Protein AF-G0QD33-F1 (afdb_monomer)

Solvent-accessible surface area (backbone atoms only — not comparable to full-atom values): 7697 Å² total; per-residue (Å²): 133,64,68,64,58,53,54,50,52,54,50,52,53,50,52,51,51,52,50,52,53,50,56,48,50,70,52,51,50,58,58,50,48,38,52,53,45,43,50,51,55,52,53,52,52,52,50,52,50,54,48,52,52,51,49,53,54,34,65,74,68,39,94,88,57,82,84,89,79,89,86,87,74,97,72,63,50,78,46,78,41,83,88,76,77,42,77,46,78,51,70,90,70,89,43,81,80,53,63,76,74,41,71,51,74,56,89,93,47,74,48,66,29,83,70,83,76,82,82,82,80,130

Nearest PDB structures (foldseek):
  8k9u-assembly1_A  TM=3.337E-01  e=3.657E+00  Plasmodium falciparum CAMP/Malaysia
  8xt3-assembly1_Lp  TM=2.778E-01  e=8.073E+00  Homo sapiens

Structure (mmCIF, N/CA/C/O backbone):
data_AF-G0QD33-F1
#
_entry.id   AF-G0QD33-F1
#
loop_
_atom_site.group_PDB
_atom_site.id
_atom_site.type_symbol
_atom_site.label_atom_id
_atom_site.label_alt_id
_atom_site.label_comp_id
_atom_site.label_asym_id
_atom_site.label_entity_id
_atom_site.label_seq_id
_atom_site.pdbx_PDB_ins_code
_atom_site.Cartn_x
_atom_site.Cartn_y
_atom_site.Cartn_z
_atom_site.occupancy
_atom_site.B_iso_or_equiv
_atom_site.auth_seq_id
_atom_site.auth_comp_id
_atom_site.auth_asym_id
_atom_site.auth_atom_id
_atom_site.pdbx_PDB_model_num
ATOM 1 N N . MET A 1 1 ? 29.333 3.458 -55.004 1.00 57.22 1 MET A N 1
ATOM 2 C CA . MET A 1 1 ? 28.507 2.888 -53.916 1.00 57.22 1 MET A CA 1
ATOM 3 C C . MET A 1 1 ? 28.927 3.498 -52.571 1.00 57.22 1 MET A C 1
ATOM 5 O O . MET A 1 1 ? 29.561 2.823 -51.779 1.00 57.22 1 MET A O 1
ATOM 9 N N . LYS A 1 2 ? 28.653 4.792 -52.328 1.00 57.59 2 LYS A N 1
ATOM 10 C CA . LYS A 1 2 ? 28.995 5.470 -51.054 1.00 57.59 2 LYS A CA 1
ATOM 11 C C . LYS A 1 2 ? 27.771 5.657 -50.13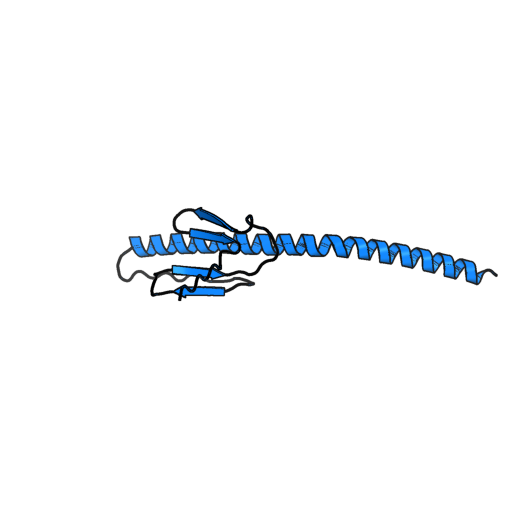9 1.00 57.59 2 LYS A C 1
ATOM 13 O O . LYS A 1 2 ? 27.886 5.441 -48.944 1.00 57.59 2 LYS A O 1
ATOM 18 N N . GLY A 1 3 ? 26.585 5.892 -50.710 1.00 62.41 3 GLY A N 1
ATOM 19 C CA . GLY A 1 3 ? 25.341 6.041 -49.936 1.00 62.41 3 GLY A CA 1
ATOM 20 C C . GLY A 1 3 ? 24.833 4.764 -49.250 1.00 62.41 3 GLY A C 1
ATOM 21 O O . GLY A 1 3 ? 24.212 4.849 -48.201 1.00 62.41 3 GLY A O 1
ATOM 22 N N . VAL A 1 4 ? 25.141 3.570 -49.775 1.00 70.19 4 VAL A N 1
ATOM 23 C CA . VAL A 1 4 ? 24.720 2.297 -49.143 1.00 70.19 4 VAL A CA 1
ATOM 24 C C . VAL A 1 4 ? 25.426 2.078 -47.799 1.00 70.19 4 VAL A C 1
ATOM 26 O O . VAL A 1 4 ? 24.805 1.611 -46.851 1.00 70.19 4 VAL A O 1
ATOM 29 N N . SER A 1 5 ? 26.704 2.461 -47.693 1.00 73.50 5 SER A N 1
ATOM 30 C CA . SER A 1 5 ? 27.469 2.345 -46.444 1.00 73.50 5 SER A CA 1
ATOM 31 C C . SER A 1 5 ? 26.968 3.313 -45.375 1.00 73.50 5 SER A C 1
ATOM 33 O O . SER A 1 5 ? 26.946 2.962 -44.204 1.00 73.50 5 SER A O 1
ATOM 35 N N . GLU A 1 6 ? 26.572 4.521 -45.766 1.00 80.56 6 GLU A N 1
ATOM 36 C CA . GLU A 1 6 ? 26.114 5.553 -44.834 1.00 80.56 6 GLU A CA 1
ATOM 37 C C . GLU A 1 6 ? 24.735 5.209 -44.255 1.00 80.56 6 GLU A C 1
ATOM 39 O O . GLU A 1 6 ? 24.532 5.271 -43.043 1.00 80.56 6 GLU A O 1
ATOM 44 N N . VAL A 1 7 ? 23.822 4.720 -45.102 1.00 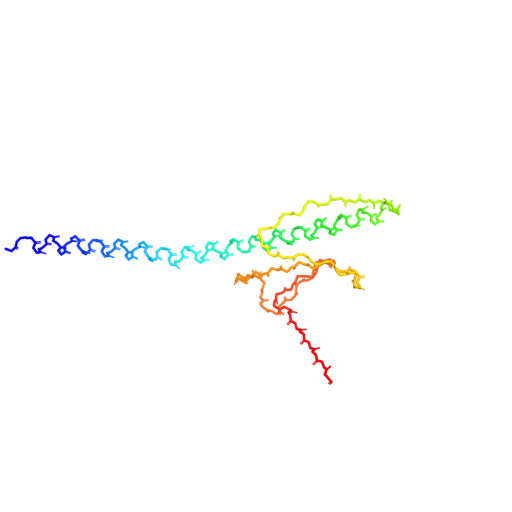84.75 7 VAL A N 1
ATOM 45 C CA . VAL A 1 7 ? 22.502 4.231 -44.675 1.00 84.75 7 VAL A CA 1
ATOM 46 C C . VAL A 1 7 ? 22.627 2.990 -43.785 1.00 84.75 7 VAL A C 1
ATOM 48 O O . VAL A 1 7 ? 21.915 2.884 -42.786 1.00 84.75 7 VAL A O 1
ATOM 51 N N . ALA A 1 8 ? 23.548 2.070 -44.093 1.00 84.19 8 ALA A N 1
ATOM 52 C CA . ALA A 1 8 ? 23.791 0.888 -43.264 1.00 84.19 8 ALA A CA 1
ATOM 53 C C . ALA A 1 8 ? 24.303 1.266 -41.865 1.00 84.19 8 ALA A C 1
ATOM 55 O O . ALA A 1 8 ? 23.784 0.765 -40.868 1.00 84.19 8 ALA A O 1
ATOM 56 N N . THR A 1 9 ? 25.260 2.195 -41.780 1.00 87.25 9 THR A N 1
ATOM 57 C CA . THR A 1 9 ? 25.779 2.693 -40.499 1.00 87.25 9 THR A CA 1
ATOM 58 C C . THR A 1 9 ? 24.687 3.389 -39.690 1.00 87.25 9 THR A C 1
ATOM 60 O O . THR A 1 9 ? 24.522 3.087 -38.509 1.00 87.25 9 THR A O 1
ATOM 63 N N . LEU A 1 10 ? 23.893 4.265 -40.316 1.00 90.12 10 LEU A N 1
ATOM 64 C CA . LEU A 1 10 ? 22.782 4.951 -39.651 1.00 90.12 10 LEU A CA 1
ATOM 65 C C . LEU A 1 10 ? 21.755 3.954 -39.094 1.00 90.12 10 LEU A C 1
ATOM 67 O O . LEU A 1 10 ? 21.318 4.082 -37.952 1.00 90.12 10 LEU A O 1
ATOM 71 N N . THR A 1 11 ? 21.411 2.936 -39.885 1.00 90.69 11 THR A N 1
ATOM 72 C CA . THR A 1 11 ? 20.454 1.895 -39.492 1.00 90.69 11 THR A CA 1
ATOM 73 C C . THR A 1 11 ? 20.980 1.078 -38.316 1.00 90.69 11 THR A C 1
ATOM 75 O O . THR A 1 11 ? 20.233 0.807 -37.381 1.00 90.69 11 THR A O 1
ATOM 78 N N . LEU A 1 12 ? 22.269 0.727 -38.320 1.00 91.12 12 LEU A N 1
ATOM 79 C CA . LEU A 1 12 ? 22.889 -0.020 -37.227 1.00 91.12 12 LEU A CA 1
ATOM 80 C C . LEU A 1 12 ? 22.894 0.792 -35.926 1.00 91.12 12 LEU A C 1
ATOM 82 O O . LEU A 1 12 ? 22.521 0.271 -34.877 1.00 91.12 12 LEU A O 1
ATOM 86 N N . TYR A 1 13 ? 23.250 2.078 -35.997 1.00 92.75 13 TYR A N 1
ATOM 87 C CA . TYR A 1 13 ? 23.193 2.968 -34.838 1.00 92.75 13 TYR A CA 1
ATOM 88 C C . TYR A 1 13 ? 21.770 3.107 -34.299 1.00 92.75 13 TYR A C 1
ATOM 90 O O . TYR A 1 13 ? 21.568 2.958 -33.096 1.00 92.75 13 TYR A O 1
ATOM 98 N N . ALA A 1 14 ? 20.785 3.334 -35.171 1.00 91.62 14 ALA A N 1
ATOM 99 C CA . ALA A 1 14 ? 19.383 3.428 -34.773 1.00 91.62 14 ALA A CA 1
ATOM 100 C C . ALA A 1 14 ? 18.868 2.117 -34.153 1.00 91.62 14 ALA A C 1
ATOM 102 O O . ALA A 1 14 ? 18.165 2.139 -33.147 1.00 91.62 14 ALA A O 1
ATOM 103 N N . ALA A 1 15 ? 19.247 0.963 -34.705 1.00 90.25 15 ALA A N 1
ATOM 104 C CA . ALA A 1 15 ? 18.855 -0.335 -34.168 1.00 90.25 15 ALA A CA 1
ATOM 105 C C . ALA A 1 15 ? 19.446 -0.577 -32.771 1.00 90.25 15 ALA A C 1
ATOM 107 O O . ALA A 1 15 ? 18.736 -1.040 -31.877 1.00 90.25 15 ALA A O 1
ATOM 108 N N . ILE A 1 16 ? 20.719 -0.229 -32.556 1.00 93.00 16 ILE A N 1
ATOM 109 C CA . ILE A 1 16 ? 21.381 -0.369 -31.252 1.00 93.00 16 ILE A CA 1
ATOM 110 C C . ILE A 1 16 ? 20.740 0.560 -30.219 1.00 93.00 16 ILE A C 1
ATOM 112 O O . ILE A 1 16 ? 20.460 0.121 -29.106 1.00 93.00 16 ILE A O 1
ATOM 116 N N . THR A 1 17 ? 20.469 1.821 -30.566 1.00 92.88 17 THR A N 1
ATOM 117 C CA . THR A 1 17 ? 19.868 2.776 -29.623 1.00 92.88 17 THR A CA 1
ATOM 118 C C . THR A 1 17 ? 18.441 2.390 -29.253 1.00 92.88 17 THR A C 1
ATOM 120 O O . THR A 1 17 ? 18.112 2.381 -28.068 1.00 92.88 17 THR A O 1
ATOM 123 N N . VAL A 1 18 ? 17.612 1.995 -30.223 1.00 93.19 18 VAL A N 1
ATOM 124 C CA . VAL A 1 18 ? 16.247 1.512 -29.957 1.00 93.19 18 VAL A CA 1
ATOM 125 C C . VAL A 1 18 ? 16.275 0.244 -29.108 1.00 93.19 18 VAL A C 1
ATOM 127 O O . VAL A 1 18 ? 15.505 0.136 -28.157 1.00 93.19 18 VAL A O 1
ATOM 130 N N . SER A 1 19 ? 17.195 -0.684 -29.386 1.00 91.12 19 SER A N 1
ATOM 131 C CA . SER A 1 19 ? 17.342 -1.911 -28.592 1.00 91.12 19 SER A CA 1
ATOM 132 C C . SER A 1 19 ? 17.782 -1.613 -27.158 1.00 91.12 19 SER A C 1
ATOM 134 O O . SER A 1 19 ? 17.244 -2.194 -26.219 1.00 91.12 19 SER A O 1
ATOM 136 N N . ALA A 1 20 ? 18.718 -0.679 -26.970 1.00 91.44 20 ALA A N 1
ATOM 137 C CA . ALA A 1 20 ? 19.182 -0.270 -25.649 1.00 91.44 20 ALA A CA 1
ATOM 138 C C . ALA A 1 20 ? 18.062 0.399 -24.836 1.00 91.44 20 ALA A C 1
ATOM 140 O O . ALA A 1 20 ? 17.831 0.024 -23.688 1.00 91.44 20 ALA A O 1
ATOM 141 N N . VAL A 1 21 ? 17.323 1.339 -25.436 1.00 90.50 21 VAL A N 1
ATOM 142 C CA . VAL A 1 21 ? 16.179 1.994 -24.780 1.00 90.50 21 VAL A CA 1
ATOM 143 C C . VAL A 1 21 ? 15.082 0.978 -24.470 1.00 90.50 21 VAL A C 1
ATOM 145 O O . VAL A 1 21 ? 14.577 0.949 -23.350 1.00 90.50 21 VAL A O 1
ATOM 148 N N . GLY A 1 22 ? 14.754 0.102 -25.422 1.00 87.25 22 GLY A N 1
ATOM 149 C CA . GLY A 1 22 ? 13.763 -0.955 -25.232 1.00 87.25 22 GLY A CA 1
ATOM 150 C C . GLY A 1 22 ? 14.136 -1.908 -24.096 1.00 87.25 22 GLY A C 1
ATOM 151 O O . GLY A 1 22 ? 13.289 -2.241 -23.271 1.00 87.25 22 GLY A O 1
ATOM 152 N N . GLY A 1 23 ? 15.410 -2.293 -23.996 1.00 87.25 23 GLY A N 1
ATOM 153 C CA . GLY A 1 23 ? 15.915 -3.116 -22.896 1.00 87.25 23 GLY A CA 1
ATOM 154 C C . GLY A 1 23 ? 15.729 -2.455 -21.530 1.00 87.25 23 GLY A C 1
ATOM 155 O O . GLY A 1 23 ? 15.244 -3.097 -20.602 1.00 87.25 23 GLY A O 1
ATOM 156 N N . VAL A 1 24 ? 16.043 -1.160 -21.416 1.00 87.38 24 VAL A N 1
ATOM 157 C CA . VAL A 1 24 ? 15.851 -0.406 -20.166 1.00 87.38 24 VAL A CA 1
ATOM 158 C C . VAL A 1 24 ? 14.375 -0.317 -19.797 1.00 87.38 24 VAL A C 1
ATOM 160 O O . VAL A 1 24 ? 14.030 -0.582 -18.651 1.00 87.38 24 VAL A O 1
ATOM 163 N N . VAL A 1 25 ? 13.495 0.015 -20.745 1.00 87.94 25 VAL A N 1
ATOM 164 C CA . VAL A 1 25 ? 12.053 0.154 -20.481 1.00 87.94 25 VAL A CA 1
ATOM 165 C C . VAL A 1 25 ? 11.453 -1.162 -19.984 1.00 87.94 25 VAL A C 1
ATOM 167 O O . VAL A 1 25 ? 10.744 -1.158 -18.981 1.00 87.94 25 VAL A O 1
ATOM 170 N N . ASN A 1 26 ? 11.797 -2.288 -20.614 1.00 83.88 26 ASN A N 1
ATOM 171 C CA . ASN A 1 26 ? 11.266 -3.603 -20.239 1.00 83.88 26 ASN A CA 1
ATOM 172 C C . ASN A 1 26 ? 11.662 -4.059 -18.828 1.00 83.88 26 ASN A C 1
ATOM 174 O O . ASN A 1 26 ? 10.968 -4.888 -18.255 1.00 83.88 26 ASN A O 1
ATOM 178 N N . VAL A 1 27 ? 12.760 -3.544 -18.266 1.00 84.25 27 VAL A N 1
ATOM 179 C CA . VAL A 1 27 ? 13.209 -3.890 -16.906 1.00 84.25 27 VAL A CA 1
ATOM 180 C C . VAL A 1 27 ? 12.793 -2.825 -15.893 1.00 84.25 27 VAL A C 1
ATOM 182 O O . VAL A 1 27 ? 12.337 -3.144 -14.800 1.00 84.25 27 VAL A O 1
ATOM 185 N N . ALA A 1 28 ? 12.937 -1.548 -16.245 1.00 79.31 28 ALA A N 1
ATOM 186 C CA . ALA A 1 28 ? 12.684 -0.443 -15.332 1.00 79.31 28 ALA A CA 1
ATOM 187 C C . ALA A 1 28 ? 11.193 -0.261 -15.033 1.00 79.31 28 ALA A C 1
ATOM 189 O O . ALA A 1 28 ? 10.843 0.024 -13.892 1.00 79.31 28 ALA A O 1
ATOM 190 N N . VAL A 1 29 ? 10.315 -0.424 -16.028 1.00 84.38 29 VAL A N 1
ATOM 191 C CA . VAL A 1 29 ? 8.865 -0.261 -15.839 1.00 84.38 29 VAL A CA 1
ATOM 192 C C . VAL A 1 29 ? 8.295 -1.266 -14.830 1.00 84.38 29 VAL A C 1
ATOM 194 O O . VAL A 1 29 ? 7.759 -0.793 -13.826 1.00 84.38 29 VAL A O 1
ATOM 197 N N . PRO A 1 30 ? 8.455 -2.597 -14.993 1.00 83.44 30 PRO A N 1
ATOM 198 C CA . PRO A 1 30 ? 7.889 -3.550 -14.036 1.00 83.44 30 PRO A CA 1
ATOM 199 C C . PRO A 1 30 ? 8.484 -3.385 -12.633 1.00 83.44 30 PRO A C 1
ATOM 201 O O . PRO A 1 30 ? 7.753 -3.388 -11.649 1.00 83.44 30 PRO A O 1
ATOM 204 N N . ALA A 1 31 ? 9.791 -3.120 -12.525 1.00 81.38 31 ALA A N 1
ATOM 205 C CA . ALA A 1 31 ? 10.428 -2.880 -11.230 1.00 81.38 31 ALA A CA 1
ATOM 206 C C . ALA A 1 31 ? 9.868 -1.636 -10.508 1.00 81.38 31 ALA A C 1
ATOM 208 O O . ALA A 1 31 ? 9.756 -1.615 -9.281 1.00 81.38 31 ALA A O 1
ATOM 209 N N . LEU A 1 32 ? 9.524 -0.578 -11.250 1.00 83.44 32 LEU A N 1
ATOM 210 C CA . LEU A 1 32 ? 8.897 0.619 -10.684 1.00 83.44 32 LEU A CA 1
ATOM 211 C C . LEU A 1 32 ? 7.436 0.372 -10.293 1.00 83.44 32 LEU A C 1
ATOM 213 O O . LEU A 1 32 ? 6.978 0.932 -9.295 1.00 83.44 32 LEU A O 1
ATOM 217 N N . GLU A 1 33 ? 6.706 -0.430 -11.063 1.00 82.88 33 GLU A N 1
ATOM 218 C CA . GLU A 1 33 ? 5.326 -0.819 -10.758 1.00 82.88 33 GLU A CA 1
ATOM 219 C C . GLU A 1 33 ? 5.258 -1.649 -9.473 1.00 82.88 33 GLU A C 1
ATOM 221 O O . GLU A 1 33 ? 4.542 -1.257 -8.550 1.00 82.88 33 GLU A O 1
ATOM 226 N N . GLU A 1 34 ? 6.100 -2.676 -9.332 1.00 80.06 34 GLU A N 1
ATOM 227 C CA . GLU A 1 34 ? 6.196 -3.489 -8.110 1.00 80.06 34 GLU A CA 1
ATOM 228 C C . GLU A 1 34 ? 6.470 -2.635 -6.864 1.00 80.06 34 GLU A C 1
ATOM 230 O O . GLU A 1 34 ? 5.841 -2.806 -5.818 1.00 80.06 34 GLU A O 1
ATOM 235 N N . GLN A 1 35 ? 7.382 -1.662 -6.961 1.00 81.56 35 GLN A N 1
ATOM 236 C CA . GLN A 1 35 ? 7.689 -0.776 -5.836 1.00 81.56 35 GLN A CA 1
ATOM 237 C C . GLN A 1 35 ? 6.532 0.156 -5.477 1.00 81.56 35 GLN A C 1
ATOM 239 O O . GLN A 1 35 ? 6.291 0.406 -4.290 1.00 81.56 35 GLN A O 1
ATOM 244 N N . ARG A 1 36 ? 5.825 0.688 -6.481 1.00 82.31 36 ARG A N 1
ATOM 245 C CA . ARG A 1 36 ? 4.643 1.535 -6.267 1.00 82.31 36 ARG A CA 1
ATOM 246 C C . ARG A 1 36 ? 3.534 0.749 -5.590 1.00 82.31 36 ARG A C 1
ATOM 248 O O . ARG A 1 36 ? 2.946 1.243 -4.633 1.00 82.31 36 ARG A O 1
ATOM 255 N N . GLU A 1 37 ? 3.277 -0.462 -6.053 1.00 82.06 37 GLU A N 1
ATOM 256 C CA . GLU A 1 37 ? 2.284 -1.357 -5.471 1.00 82.06 37 GLU A CA 1
ATOM 257 C C . GLU A 1 37 ? 2.648 -1.766 -4.035 1.00 82.06 37 GLU A C 1
ATOM 259 O O . GLU A 1 37 ? 1.826 -1.650 -3.123 1.00 82.06 37 GLU A O 1
ATOM 264 N N . ALA A 1 38 ? 3.913 -2.107 -3.776 1.00 81.12 38 ALA A N 1
ATOM 265 C CA . ALA A 1 38 ? 4.387 -2.394 -2.424 1.00 81.12 38 ALA A CA 1
ATOM 266 C C . ALA A 1 38 ? 4.251 -1.187 -1.479 1.00 81.12 38 ALA A C 1
ATOM 268 O O . ALA A 1 38 ? 3.950 -1.348 -0.294 1.00 81.12 38 ALA A O 1
ATOM 269 N N . ALA A 1 39 ? 4.459 0.034 -1.983 1.00 82.06 39 ALA A N 1
ATOM 270 C CA . ALA A 1 39 ? 4.228 1.252 -1.211 1.00 82.06 39 ALA A CA 1
ATOM 271 C C . ALA A 1 39 ? 2.741 1.452 -0.884 1.00 82.06 39 ALA A C 1
ATOM 273 O O . ALA A 1 39 ? 2.419 1.825 0.240 1.00 82.06 39 ALA A O 1
ATOM 274 N N . GLN A 1 40 ? 1.834 1.148 -1.816 1.00 81.56 40 GLN A N 1
ATOM 275 C CA . GLN A 1 40 ? 0.392 1.225 -1.563 1.00 81.56 40 GLN A CA 1
ATOM 276 C C . GLN A 1 40 ? -0.052 0.252 -0.467 1.00 81.56 40 GLN A C 1
ATOM 278 O O . GLN A 1 40 ? -0.817 0.642 0.413 1.00 81.56 40 GLN A O 1
ATOM 283 N N . VAL A 1 41 ? 0.469 -0.979 -0.461 1.00 82.06 41 VAL A N 1
ATOM 284 C CA . VAL A 1 41 ? 0.177 -1.948 0.609 1.00 82.06 41 VAL A CA 1
ATOM 285 C C . VAL A 1 41 ? 0.679 -1.449 1.966 1.00 82.06 41 VAL A C 1
ATOM 287 O O . VAL A 1 41 ? -0.036 -1.565 2.959 1.00 82.06 41 VAL A O 1
ATOM 290 N N . ARG A 1 42 ? 1.879 -0.856 2.030 1.00 81.69 42 ARG A N 1
ATOM 291 C CA . ARG A 1 42 ? 2.399 -0.267 3.277 1.00 81.69 42 ARG A CA 1
ATOM 292 C C . ARG A 1 42 ? 1.532 0.888 3.774 1.00 81.69 42 ARG A C 1
ATOM 294 O O . ARG A 1 42 ? 1.167 0.892 4.945 1.00 81.69 42 ARG A O 1
ATOM 301 N N . ASN A 1 43 ? 1.130 1.795 2.886 1.00 83.31 43 ASN A N 1
ATOM 302 C CA . ASN A 1 43 ? 0.239 2.903 3.237 1.00 83.31 43 ASN A CA 1
ATOM 303 C C . ASN A 1 43 ? -1.113 2.400 3.766 1.00 83.31 43 ASN A C 1
ATOM 305 O O . ASN A 1 43 ? -1.648 2.952 4.721 1.00 83.31 43 ASN A O 1
ATOM 309 N N . ALA A 1 44 ? -1.657 1.329 3.179 1.00 81.94 44 ALA A N 1
ATOM 310 C CA . ALA A 1 44 ? -2.886 0.712 3.665 1.00 81.94 44 ALA A CA 1
ATOM 311 C C . ALA A 1 44 ? -2.719 0.107 5.069 1.00 81.9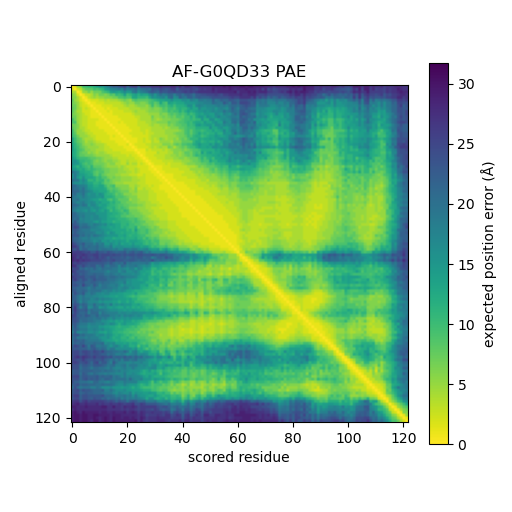4 44 ALA A C 1
ATOM 313 O O . ALA A 1 44 ? -3.606 0.252 5.906 1.00 81.94 44 ALA A O 1
ATOM 314 N N . GLN A 1 45 ? -1.581 -0.535 5.356 1.00 82.56 45 GLN A N 1
ATOM 315 C CA . GLN A 1 45 ? -1.287 -1.047 6.699 1.00 82.56 45 GLN A CA 1
ATOM 316 C C . GLN A 1 45 ? -1.167 0.077 7.731 1.00 82.56 45 GLN A C 1
ATOM 318 O O . GLN A 1 45 ? -1.700 -0.052 8.829 1.00 82.56 45 GLN A O 1
ATOM 323 N N . GLU A 1 46 ? -0.473 1.164 7.393 1.00 85.00 46 GLU A N 1
ATOM 324 C CA . GLU A 1 46 ? -0.367 2.343 8.260 1.00 85.00 46 GLU A CA 1
ATOM 325 C C . GLU A 1 46 ? -1.744 2.948 8.530 1.00 85.00 46 GLU A C 1
ATOM 327 O O . GLU A 1 46 ? -2.100 3.158 9.684 1.00 85.00 46 GLU A O 1
ATOM 332 N N . PHE A 1 47 ? -2.567 3.100 7.493 1.00 84.50 47 PHE A N 1
ATOM 333 C CA . PHE A 1 47 ? -3.935 3.574 7.652 1.00 84.50 47 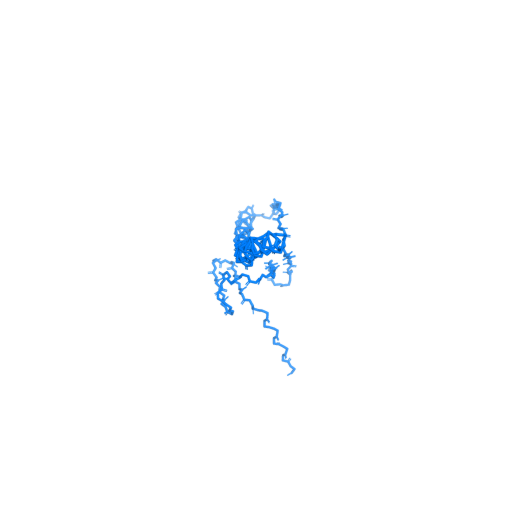PHE A CA 1
ATOM 334 C C . PHE A 1 47 ? -4.770 2.675 8.584 1.00 84.50 47 PHE A C 1
ATOM 336 O O . PHE A 1 47 ? -5.475 3.178 9.458 1.00 84.50 47 PHE A O 1
ATOM 343 N N . MET A 1 48 ? -4.689 1.348 8.438 1.00 83.88 48 MET A N 1
ATOM 344 C CA . MET A 1 48 ? -5.425 0.430 9.317 1.00 83.88 48 MET A CA 1
ATOM 345 C C . MET A 1 48 ? -4.956 0.522 10.776 1.00 83.88 48 MET A C 1
ATOM 347 O O . MET A 1 48 ? -5.778 0.392 11.678 1.00 83.88 48 MET A O 1
ATOM 351 N N . ARG A 1 49 ? -3.670 0.805 11.022 1.00 85.75 49 ARG A N 1
ATOM 352 C CA . ARG A 1 49 ? -3.142 1.072 12.375 1.00 85.75 49 ARG A CA 1
ATOM 353 C C . ARG A 1 49 ? -3.654 2.390 12.945 1.00 85.75 49 ARG A C 1
ATOM 355 O O . ARG A 1 49 ? -4.007 2.455 14.119 1.00 85.75 49 ARG A O 1
ATOM 362 N N . ASP A 1 50 ? -3.732 3.431 12.122 1.00 86.19 50 ASP A N 1
ATOM 363 C CA . ASP A 1 50 ? -4.309 4.712 12.536 1.00 86.19 50 ASP A CA 1
ATOM 364 C C . ASP A 1 50 ? -5.801 4.571 12.866 1.00 86.19 50 ASP A C 1
ATOM 366 O O . ASP A 1 50 ? -6.296 5.195 13.808 1.00 86.19 50 ASP A O 1
ATOM 370 N N . LEU A 1 51 ? -6.514 3.726 12.118 1.00 86.88 51 LEU A N 1
ATOM 371 C CA . LEU A 1 51 ? -7.905 3.382 12.384 1.00 86.88 51 LEU A CA 1
ATOM 372 C C . LEU A 1 51 ? -8.062 2.626 13.710 1.00 86.88 51 LEU A C 1
ATOM 374 O O . LEU A 1 51 ? -8.903 3.026 14.509 1.00 86.88 51 LEU A O 1
ATOM 378 N N . GLU A 1 52 ? -7.253 1.593 13.965 1.00 84.75 52 GLU A N 1
ATOM 379 C CA . GLU A 1 52 ? -7.227 0.848 15.239 1.00 84.75 52 GLU A CA 1
ATOM 380 C C . GLU A 1 52 ? -7.008 1.806 16.424 1.00 84.75 52 GLU A C 1
ATOM 382 O O . GLU A 1 52 ? -7.824 1.872 17.340 1.00 84.75 52 GLU A O 1
ATOM 387 N N . SER A 1 53 ? -5.995 2.672 16.332 1.00 86.19 53 SER A N 1
ATOM 388 C CA . SER A 1 53 ? -5.703 3.693 17.348 1.00 86.19 53 SER A CA 1
ATOM 389 C C . SER A 1 53 ? -6.867 4.670 17.575 1.00 86.19 53 SER A C 1
ATOM 391 O O . SER A 1 53 ? -7.192 5.029 18.710 1.00 86.19 53 SER A O 1
ATOM 393 N N . ALA A 1 54 ? -7.545 5.096 16.505 1.00 86.00 54 ALA A N 1
ATOM 394 C CA . ALA A 1 54 ? -8.713 5.964 16.617 1.00 86.00 54 ALA A CA 1
ATOM 395 C C . ALA A 1 54 ? -9.919 5.253 17.250 1.00 86.00 54 ALA A C 1
ATOM 397 O O . ALA A 1 54 ? -10.681 5.895 17.980 1.00 86.00 54 ALA A O 1
ATOM 398 N N . VAL A 1 55 ? -10.103 3.958 16.981 1.00 85.56 55 VAL A N 1
ATOM 399 C CA . VAL A 1 55 ? -11.138 3.133 17.618 1.00 85.56 55 VAL A CA 1
ATOM 400 C C . VAL A 1 55 ? -10.859 3.014 19.114 1.00 85.56 55 VAL A C 1
ATOM 402 O O . VAL A 1 55 ? -11.758 3.296 19.905 1.00 85.56 55 VAL A O 1
ATOM 405 N N . ASP A 1 56 ? -9.619 2.731 19.512 1.00 86.06 56 ASP A N 1
ATOM 406 C CA . ASP A 1 56 ? -9.211 2.661 20.922 1.00 86.06 56 ASP A CA 1
ATOM 407 C C . ASP A 1 56 ? -9.403 3.998 21.659 1.00 86.06 56 ASP A C 1
ATOM 409 O O . ASP A 1 56 ? -9.882 4.055 22.799 1.00 86.06 56 ASP A O 1
ATOM 413 N N . GLU A 1 57 ? -9.082 5.117 21.006 1.00 85.00 57 GLU A N 1
ATOM 414 C CA . GLU A 1 57 ? -9.295 6.456 21.562 1.00 85.00 57 GLU A CA 1
ATOM 415 C C . GLU A 1 57 ? -10.790 6.763 21.758 1.00 85.00 57 GLU A C 1
ATOM 417 O O . GLU A 1 57 ? -11.183 7.372 22.755 1.00 85.00 57 GLU A O 1
ATOM 422 N N . VAL A 1 58 ? -11.647 6.354 20.820 1.00 86.81 58 VAL A N 1
ATOM 423 C CA . VAL A 1 58 ? -13.100 6.540 20.943 1.00 86.81 58 VAL A CA 1
ATOM 424 C C . VAL A 1 58 ? -13.672 5.618 22.019 1.00 86.81 58 VAL A C 1
ATOM 426 O O . VAL A 1 58 ? -14.441 6.090 22.858 1.00 86.81 58 VAL A O 1
ATOM 429 N N . ALA A 1 59 ? -13.252 4.352 22.051 1.00 84.50 59 ALA A N 1
ATOM 430 C CA . ALA A 1 59 ? -13.681 3.365 23.037 1.00 84.50 59 ALA A CA 1
ATOM 431 C C . ALA A 1 59 ? -13.308 3.785 24.469 1.00 84.50 59 ALA A C 1
ATOM 433 O O . ALA A 1 59 ? -14.123 3.668 25.384 1.00 84.50 59 ALA A O 1
ATOM 434 N N . SER A 1 60 ? -12.114 4.352 24.663 1.00 86.81 60 SER A N 1
ATOM 435 C CA . SER A 1 60 ? -11.646 4.827 25.974 1.00 86.81 60 SER A CA 1
ATOM 436 C C . SER A 1 60 ? -12.325 6.112 26.463 1.00 86.81 60 SER A C 1
ATOM 438 O O . SER A 1 60 ? -12.354 6.365 27.668 1.00 86.81 60 SER A O 1
ATOM 440 N N . ARG A 1 61 ? -12.894 6.929 25.566 1.00 84.38 61 ARG A N 1
ATOM 441 C CA . ARG A 1 61 ? -13.574 8.192 25.919 1.00 84.38 61 ARG A CA 1
ATOM 442 C C . ARG A 1 61 ? -15.042 8.035 26.314 1.00 84.38 61 ARG A C 1
ATOM 444 O O . ARG A 1 61 ? -15.605 8.974 26.874 1.00 84.38 61 ARG A O 1
ATOM 451 N N . GLY A 1 62 ? -15.641 6.872 26.071 1.00 77.69 62 GLY A N 1
ATOM 452 C CA . GLY A 1 62 ? -17.020 6.574 26.448 1.00 77.69 62 GLY A CA 1
ATOM 453 C C . GLY A 1 62 ? -18.076 7.030 25.435 1.00 77.69 62 GLY A C 1
ATOM 454 O O . GLY A 1 62 ? -17.791 7.592 24.374 1.00 77.69 62 GLY A O 1
ATOM 455 N N . GLU A 1 63 ? -19.329 6.726 25.771 1.00 75.00 63 GLU A N 1
ATOM 456 C CA . GLU A 1 63 ? -20.489 6.829 24.885 1.00 75.00 63 GLU A CA 1
ATOM 457 C C . GLU A 1 63 ? -20.721 8.271 24.388 1.00 75.00 63 GLU A C 1
ATOM 459 O O . GLU A 1 63 ? -20.774 9.222 25.166 1.00 75.00 63 GLU A O 1
ATOM 464 N N . GLY A 1 64 ? -20.842 8.441 23.067 1.00 76.88 64 GLY A N 1
ATOM 465 C CA . GLY A 1 64 ? -21.020 9.747 22.414 1.00 76.88 64 GLY A CA 1
ATOM 466 C C . GLY A 1 64 ? -19.743 10.367 21.835 1.00 76.88 64 GLY A C 1
ATOM 467 O O . GLY A 1 64 ? -19.838 11.321 21.058 1.00 76.88 64 GLY A O 1
ATOM 468 N N . SER A 1 65 ? -18.564 9.810 22.132 1.00 78.94 65 SER A N 1
ATOM 469 C CA . SER A 1 65 ? -17.312 10.193 21.472 1.00 78.94 65 SER A CA 1
ATOM 470 C C . SER A 1 65 ? -17.338 9.804 19.988 1.00 78.94 65 SER A C 1
ATOM 472 O O . SER A 1 65 ? -17.785 8.720 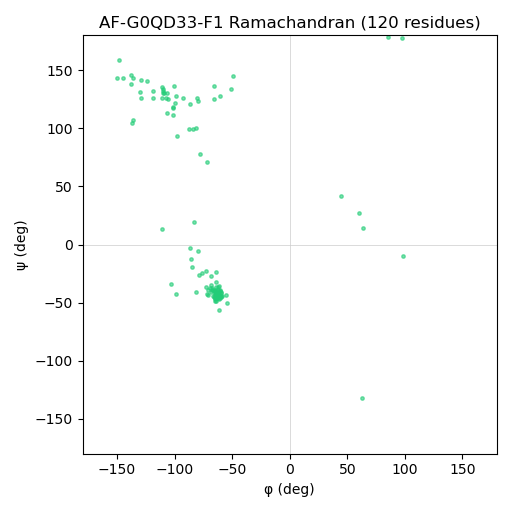19.616 1.00 78.94 65 SER A O 1
ATOM 474 N N . ARG A 1 66 ? -16.881 10.706 19.114 1.00 81.00 66 ARG A N 1
ATOM 475 C CA . ARG A 1 66 ? -16.785 10.481 17.665 1.00 81.00 66 ARG A CA 1
ATOM 476 C C . ARG A 1 66 ? -15.455 11.006 17.159 1.00 81.00 66 ARG A C 1
ATOM 478 O O . ARG A 1 66 ? -15.005 12.071 17.581 1.00 81.00 66 ARG A O 1
ATOM 485 N N . ARG A 1 67 ? -14.871 10.299 16.196 1.00 79.44 67 ARG A N 1
ATOM 486 C CA . ARG A 1 67 ? -13.678 10.738 15.476 1.00 79.44 67 ARG A CA 1
ATOM 487 C C . ARG A 1 67 ? -13.918 10.630 13.977 1.00 79.44 67 ARG A C 1
ATOM 489 O O . ARG A 1 67 ? -14.596 9.720 13.517 1.00 79.44 67 ARG A O 1
ATOM 496 N N . THR A 1 68 ? -13.404 11.602 13.231 1.00 81.56 68 THR A N 1
ATOM 497 C CA . THR A 1 68 ? -13.439 11.599 11.764 1.00 81.56 68 THR A CA 1
ATOM 498 C C . THR A 1 68 ? -12.018 11.405 11.268 1.00 81.56 68 THR A C 1
ATOM 500 O O . THR A 1 68 ? -11.126 12.155 11.664 1.00 81.56 68 THR A O 1
ATOM 503 N N . LEU A 1 69 ? -11.813 10.402 10.419 1.00 77.88 69 LEU A N 1
ATOM 504 C CA . LEU A 1 69 ? -10.544 10.140 9.750 1.00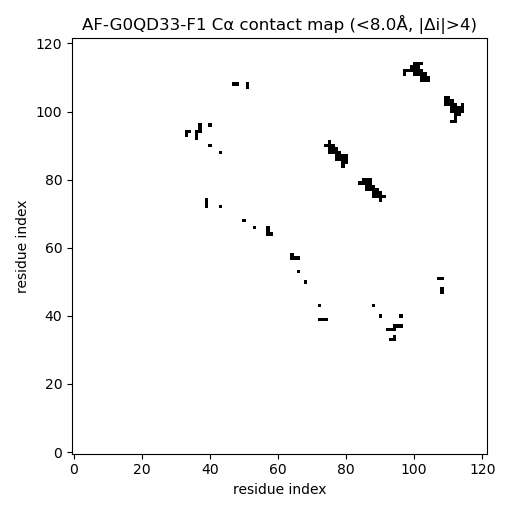 77.88 69 LEU A CA 1
ATOM 505 C C . LEU A 1 69 ? -10.707 10.432 8.260 1.00 77.88 69 LEU A C 1
ATOM 507 O O . LEU A 1 69 ? -11.717 10.071 7.655 1.00 77.88 69 LEU A O 1
ATOM 511 N N . GLY A 1 70 ? -9.722 11.114 7.681 1.00 75.06 70 GLY A N 1
ATOM 512 C CA . GLY A 1 70 ? -9.657 11.328 6.241 1.00 75.06 70 GLY A CA 1
ATOM 513 C C . GLY A 1 70 ? -9.100 10.086 5.556 1.00 75.06 70 GLY A C 1
ATOM 514 O O . GLY A 1 70 ? -8.018 9.629 5.909 1.00 75.06 70 GLY A O 1
ATOM 515 N N . LEU A 1 71 ? -9.832 9.559 4.578 1.00 70.31 71 LEU A N 1
ATOM 516 C CA . LEU A 1 71 ? -9.408 8.418 3.772 1.00 70.31 71 LEU A CA 1
ATOM 517 C C . LEU A 1 71 ? -8.868 8.921 2.435 1.00 70.31 71 LEU A C 1
ATOM 519 O O . LEU A 1 71 ? -9.595 9.569 1.682 1.00 70.31 71 LEU A O 1
ATOM 523 N N . SER A 1 72 ? -7.613 8.606 2.120 1.00 71.88 72 SER A N 1
ATOM 524 C CA . SER A 1 72 ? -7.067 8.800 0.776 1.00 71.88 72 SER A CA 1
ATOM 525 C C . SER A 1 72 ? -6.241 7.588 0.365 1.00 71.88 72 SER A C 1
ATOM 527 O O . SER A 1 72 ? -5.108 7.415 0.812 1.00 71.88 72 SER A O 1
ATOM 529 N N . PHE A 1 73 ? -6.799 6.763 -0.512 1.00 72.06 73 PHE A N 1
ATOM 530 C CA . PHE A 1 73 ? -6.089 5.671 -1.171 1.00 72.06 73 PHE A CA 1
ATOM 531 C C . PHE A 1 73 ? -6.218 5.853 -2.681 1.00 72.06 73 PHE A C 1
ATOM 533 O O . PHE A 1 73 ? -7.262 6.271 -3.178 1.00 72.06 73 PHE A O 1
ATOM 540 N N . SER A 1 74 ? -5.139 5.580 -3.413 1.00 71.62 74 SER A N 1
ATOM 541 C CA . SER A 1 74 ? -5.118 5.700 -4.874 1.00 71.62 74 SER A CA 1
ATOM 542 C C . SER A 1 74 ? -5.783 4.514 -5.573 1.00 71.62 74 SER A C 1
ATOM 544 O O . SER A 1 74 ? -6.260 4.670 -6.694 1.00 71.62 74 SER A O 1
ATOM 546 N N . GLN A 1 75 ? -5.806 3.344 -4.932 1.00 75.81 75 GLN A N 1
ATOM 547 C CA . GLN A 1 75 ? -6.396 2.105 -5.438 1.00 75.81 75 GLN A CA 1
ATOM 548 C C . GLN A 1 75 ? -6.933 1.275 -4.270 1.00 75.81 75 GLN A C 1
ATOM 550 O O . GLN A 1 75 ? -6.488 1.451 -3.140 1.00 75.81 75 GLN A O 1
ATOM 555 N N . GLY A 1 76 ? -7.857 0.358 -4.553 1.00 78.69 76 GLY A N 1
ATOM 556 C CA . GLY A 1 76 ? -8.488 -0.498 -3.551 1.00 78.69 76 GLY A CA 1
ATOM 557 C C . GLY A 1 76 ? -9.846 0.012 -3.070 1.00 78.69 76 GLY A C 1
ATOM 558 O O . GLY A 1 76 ? -10.347 1.051 -3.502 1.00 78.69 76 GLY A O 1
ATOM 559 N N . SER A 1 77 ? -10.471 -0.768 -2.195 1.00 81.69 77 SER A N 1
ATOM 560 C CA . SER A 1 77 ? -11.795 -0.489 -1.636 1.00 81.69 77 SER A CA 1
ATOM 561 C C . SER A 1 77 ? -11.823 -0.798 -0.147 1.00 81.69 77 SER A C 1
ATOM 563 O O . SER A 1 77 ? -11.151 -1.722 0.315 1.00 81.69 77 SER A O 1
ATOM 565 N N . ILE A 1 78 ? -12.601 -0.009 0.592 1.00 83.81 78 ILE A N 1
ATOM 566 C CA . ILE A 1 78 ? -12.881 -0.242 2.005 1.00 83.81 78 ILE A CA 1
ATOM 567 C C . ILE A 1 78 ? -14.342 -0.657 2.153 1.00 83.81 78 ILE A C 1
ATOM 569 O O . ILE A 1 78 ? -15.233 -0.047 1.562 1.00 83.81 78 ILE A O 1
ATOM 573 N N . GLU A 1 79 ? -14.580 -1.699 2.932 1.00 84.81 79 GLU A N 1
ATOM 574 C CA . GLU A 1 79 ? -15.905 -2.230 3.214 1.00 84.81 79 GLU A CA 1
ATOM 575 C C . GLU A 1 79 ? -16.059 -2.369 4.726 1.00 84.81 79 GLU A C 1
ATOM 577 O O . GLU A 1 79 ? -15.222 -2.977 5.391 1.00 84.81 79 GLU A O 1
ATOM 582 N N . ALA A 1 80 ? -17.119 -1.779 5.274 1.00 83.69 80 ALA A N 1
ATOM 583 C CA . ALA A 1 80 ? -17.486 -1.943 6.672 1.00 83.69 80 ALA A CA 1
ATOM 584 C C . ALA A 1 80 ? -18.637 -2.948 6.754 1.00 83.69 80 ALA A C 1
ATOM 586 O O . ALA A 1 80 ? -19.717 -2.701 6.217 1.00 83.69 80 ALA A O 1
ATOM 587 N N . ASN A 1 81 ? -18.401 -4.071 7.423 1.00 83.62 81 ASN A N 1
ATOM 588 C CA . ASN A 1 81 ? -19.409 -5.083 7.687 1.00 83.62 81 ASN A CA 1
ATOM 589 C C . ASN A 1 81 ? -19.900 -4.928 9.131 1.00 83.62 81 ASN A C 1
ATOM 591 O O . ASN A 1 81 ? -19.164 -5.201 10.075 1.00 83.62 81 ASN A O 1
ATOM 595 N N . SER A 1 82 ? -21.153 -4.500 9.287 1.00 81.25 82 SER A N 1
ATOM 596 C CA . SER A 1 82 ? -21.805 -4.315 10.589 1.00 81.25 82 SER A CA 1
ATOM 597 C C . SER A 1 82 ? -22.329 -5.609 11.219 1.00 81.25 82 SER A C 1
ATOM 599 O O . SER A 1 82 ? -22.883 -5.562 12.309 1.00 81.25 82 SER A O 1
ATOM 601 N N . VAL A 1 83 ? -22.262 -6.745 10.517 1.00 83.81 83 VAL A N 1
ATOM 602 C CA . VAL A 1 83 ? -22.667 -8.056 11.055 1.00 83.81 83 VAL A CA 1
ATOM 603 C C . VAL A 1 83 ? -21.547 -8.647 11.905 1.00 83.81 83 VAL A C 1
ATOM 605 O O . VAL A 1 83 ? -21.813 -9.179 12.977 1.00 83.81 83 VAL A O 1
ATOM 608 N N . ASP A 1 84 ? -20.307 -8.507 11.435 1.00 83.19 84 ASP A N 1
ATOM 609 C CA . ASP A 1 84 ? -19.109 -9.059 12.077 1.00 83.19 84 ASP A CA 1
ATOM 610 C C . ASP A 1 84 ? -18.205 -7.959 12.671 1.00 83.19 84 ASP A C 1
ATOM 612 O O . ASP A 1 84 ? -17.032 -8.208 12.943 1.00 83.19 84 ASP A O 1
ATOM 616 N N . ASP A 1 85 ? -18.717 -6.726 12.788 1.00 83.19 85 ASP A N 1
ATOM 617 C CA . ASP A 1 85 ? -18.006 -5.529 13.271 1.00 83.19 85 ASP A CA 1
ATOM 618 C C . ASP A 1 85 ? -16.590 -5.369 12.687 1.00 83.19 85 ASP A C 1
ATOM 620 O O . ASP A 1 85 ? -15.627 -5.018 13.369 1.00 83.19 85 ASP A O 1
ATOM 624 N N . THR A 1 86 ? -16.452 -5.643 11.387 1.00 80.88 86 THR A N 1
ATOM 625 C CA . THR A 1 86 ? -15.155 -5.712 10.707 1.00 80.88 86 THR A CA 1
ATOM 626 C C . THR A 1 86 ? -15.058 -4.663 9.608 1.00 80.88 86 THR A C 1
ATOM 628 O O . THR A 1 86 ? -15.928 -4.562 8.741 1.00 80.88 86 THR A O 1
ATOM 631 N N . ILE A 1 87 ? -13.948 -3.922 9.589 1.00 85.19 87 ILE A N 1
ATOM 632 C CA . ILE A 1 87 ? -13.575 -3.046 8.475 1.00 85.19 87 ILE A CA 1
ATOM 633 C C . ILE A 1 87 ? -12.504 -3.753 7.647 1.00 85.19 87 ILE A C 1
ATOM 635 O O . ILE A 1 87 ? -11.421 -4.065 8.136 1.00 85.19 87 ILE A O 1
ATOM 639 N N . SER A 1 88 ? -12.818 -4.017 6.382 1.00 85.19 88 SER A N 1
ATOM 640 C CA . SER A 1 88 ? -11.944 -4.704 5.436 1.00 85.19 88 SER A CA 1
ATOM 641 C C . SER A 1 88 ? -11.426 -3.736 4.385 1.00 85.19 88 SER A C 1
ATOM 643 O O . SER A 1 88 ? -12.204 -3.034 3.744 1.00 85.19 88 SER A O 1
ATOM 645 N N . TYR A 1 89 ? -10.115 -3.744 4.158 1.00 83.56 89 TYR A N 1
ATOM 646 C CA . TYR A 1 89 ? -9.491 -3.070 3.023 1.00 83.56 89 TYR A CA 1
ATOM 647 C C . TYR A 1 89 ? -9.015 -4.111 2.008 1.00 83.56 89 TYR A C 1
ATOM 649 O O . TYR A 1 89 ? -8.271 -5.030 2.358 1.00 83.56 89 TYR A O 1
ATOM 657 N N . ARG A 1 90 ? -9.442 -3.976 0.749 1.00 84.62 90 ARG A N 1
ATOM 658 C CA . ARG A 1 90 ? -9.077 -4.881 -0.347 1.00 84.62 90 ARG A CA 1
ATOM 659 C C . ARG A 1 90 ? -8.336 -4.120 -1.436 1.00 84.62 90 ARG A C 1
ATOM 661 O O . ARG A 1 90 ? -8.857 -3.146 -1.977 1.00 84.62 90 ARG A O 1
ATOM 668 N N . LEU A 1 91 ? -7.151 -4.611 -1.780 1.00 83.00 91 LEU A N 1
ATOM 669 C CA . LEU A 1 91 ? -6.309 -4.107 -2.860 1.00 83.00 91 LEU A CA 1
ATOM 670 C C . LEU A 1 91 ? -5.877 -5.281 -3.739 1.00 83.00 91 LEU A C 1
ATOM 672 O O . LEU A 1 91 ? -5.410 -6.296 -3.227 1.00 83.00 91 LEU A O 1
ATOM 676 N N . GLU A 1 92 ? -6.038 -5.128 -5.049 1.00 79.94 92 GLU A N 1
ATOM 677 C CA . GLU A 1 92 ? -5.500 -6.053 -6.043 1.00 79.94 92 GLU A CA 1
ATOM 678 C C . GLU A 1 92 ? -4.130 -5.536 -6.487 1.00 79.94 92 GLU A C 1
ATOM 680 O O . GLU A 1 92 ? -3.990 -4.369 -6.846 1.00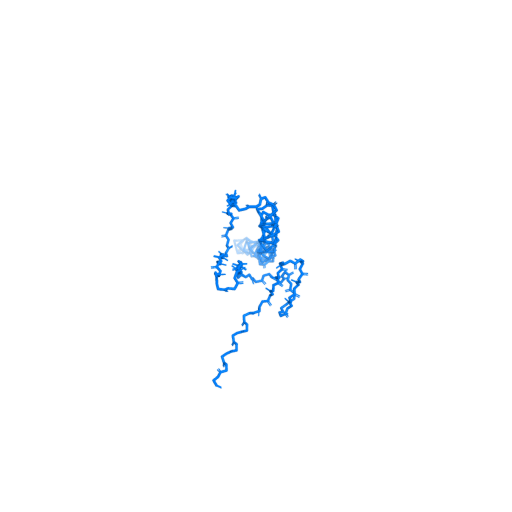 79.94 92 GLU A O 1
ATOM 685 N N . THR A 1 93 ? -3.109 -6.384 -6.402 1.00 73.38 93 THR A N 1
ATOM 686 C CA . THR A 1 93 ? -1.716 -6.034 -6.702 1.00 73.38 93 THR A CA 1
ATOM 687 C C . THR A 1 93 ? -0.983 -7.267 -7.225 1.00 73.38 93 THR A C 1
ATOM 689 O O . THR A 1 93 ? -1.257 -8.386 -6.788 1.00 73.38 93 THR A O 1
ATOM 692 N N . ALA A 1 94 ? -0.080 -7.063 -8.183 1.00 69.19 94 ALA A N 1
ATOM 693 C CA . ALA A 1 94 ? 0.837 -8.081 -8.684 1.00 69.19 94 ALA A CA 1
ATOM 694 C C . ALA A 1 94 ? 2.104 -8.197 -7.817 1.00 69.19 94 ALA A C 1
ATOM 696 O O . ALA A 1 94 ? 2.782 -9.223 -7.861 1.00 69.19 94 ALA A O 1
ATOM 697 N N . ALA A 1 95 ? 2.418 -7.172 -7.019 1.00 65.44 95 ALA A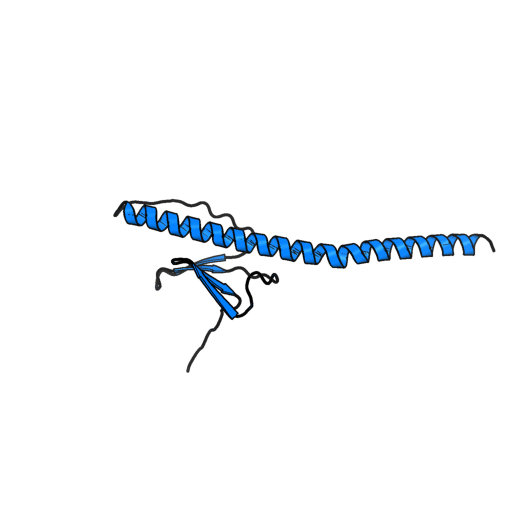 N 1
ATOM 698 C CA . ALA A 1 95 ? 3.545 -7.183 -6.100 1.00 65.44 95 ALA A CA 1
ATOM 699 C C . ALA A 1 95 ? 3.357 -8.214 -4.974 1.00 65.44 95 ALA A C 1
ATOM 701 O O . ALA A 1 95 ? 2.402 -8.175 -4.193 1.00 65.44 95 ALA A O 1
ATOM 702 N N . GLU A 1 96 ? 4.335 -9.105 -4.829 1.00 64.44 96 GLU A N 1
ATOM 703 C CA . GLU A 1 96 ? 4.389 -10.070 -3.734 1.00 64.44 96 GLU A CA 1
ATOM 704 C C . GLU A 1 96 ? 4.875 -9.382 -2.445 1.00 64.44 96 GLU A C 1
ATOM 706 O O . GLU A 1 96 ? 6.039 -9.458 -2.058 1.00 64.44 96 GLU A O 1
ATOM 711 N N . VAL A 1 97 ? 3.982 -8.645 -1.777 1.00 61.44 97 VAL A N 1
ATOM 712 C CA . VAL A 1 97 ? 4.306 -7.941 -0.517 1.00 61.44 97 VAL A CA 1
ATOM 713 C C . VAL A 1 97 ? 4.363 -8.902 0.677 1.00 61.44 97 VAL A C 1
ATOM 715 O O . VAL A 1 97 ? 5.034 -8.642 1.674 1.00 61.44 97 VAL A O 1
ATOM 718 N N . ILE A 1 98 ? 3.662 -10.027 0.568 1.00 63.31 98 ILE A N 1
ATOM 719 C CA . ILE A 1 98 ? 3.658 -11.145 1.512 1.00 63.31 98 ILE A CA 1
ATOM 720 C C . ILE A 1 98 ? 3.508 -12.402 0.669 1.00 63.31 98 ILE A C 1
ATOM 722 O O . ILE A 1 98 ? 2.748 -12.384 -0.305 1.00 63.31 98 ILE A O 1
ATOM 726 N N . SER A 1 99 ? 4.171 -13.485 1.070 1.00 55.72 99 SER A N 1
ATOM 727 C CA . SER A 1 99 ? 4.045 -14.763 0.381 1.00 55.72 99 SER A CA 1
ATOM 728 C C . SER A 1 99 ? 2.565 -15.141 0.201 1.00 55.72 99 SER A C 1
ATOM 730 O O . SER A 1 99 ? 1.776 -15.008 1.149 1.00 55.72 99 SER A O 1
ATOM 732 N N . PRO A 1 100 ? 2.154 -15.589 -0.997 1.00 58.12 100 PRO A N 1
ATOM 733 C CA . PRO A 1 100 ? 0.791 -16.013 -1.270 1.00 58.12 100 PRO A CA 1
ATOM 734 C C . PRO A 1 100 ? 0.296 -16.997 -0.211 1.00 58.12 100 PRO A C 1
ATOM 736 O O . PRO A 1 100 ? 1.068 -17.810 0.296 1.00 58.12 100 PRO A O 1
ATOM 739 N N . GLN A 1 101 ? -0.993 -16.924 0.128 1.00 58.22 101 GLN A N 1
ATOM 740 C CA . GLN A 1 101 ? -1.624 -17.798 1.127 1.00 58.22 101 GLN A CA 1
ATOM 741 C C . GLN A 1 101 ? -1.072 -17.632 2.553 1.00 58.22 101 GLN A C 1
ATOM 743 O O . GLN A 1 101 ? -1.344 -18.458 3.423 1.00 58.22 101 GLN A O 1
ATOM 748 N N . THR A 1 102 ? -0.326 -16.557 2.817 1.00 60.62 102 THR A N 1
ATOM 749 C CA . THR A 1 102 ? 0.150 -16.222 4.160 1.00 60.62 102 THR A CA 1
ATOM 750 C C . THR A 1 102 ? -0.726 -15.133 4.766 1.00 60.62 102 THR A C 1
ATOM 752 O O . THR A 1 102 ? -1.068 -14.140 4.116 1.00 60.62 102 THR A O 1
ATOM 755 N N . SER A 1 103 ? -1.079 -15.316 6.037 1.00 70.31 103 SER A N 1
ATOM 756 C CA . SER A 1 103 ? -1.687 -14.284 6.872 1.00 70.31 103 SER A CA 1
ATOM 757 C C . SER A 1 103 ? -0.701 -13.846 7.946 1.00 70.31 103 SER A C 1
ATOM 759 O O . SER A 1 103 ? -0.145 -14.691 8.648 1.00 70.31 103 SER A O 1
ATOM 761 N N . SER A 1 104 ? -0.525 -12.541 8.112 1.00 71.38 104 SER A N 1
ATOM 762 C CA . SER A 1 104 ? 0.184 -11.958 9.246 1.00 71.38 104 SER A CA 1
ATOM 763 C C . SER A 1 104 ? -0.819 -11.234 10.135 1.00 71.38 104 SER A C 1
ATOM 765 O O . SER A 1 104 ? -1.631 -10.447 9.648 1.00 71.38 104 SER A O 1
ATOM 767 N N . ARG A 1 105 ? -0.781 -11.512 11.439 1.00 73.25 105 ARG A N 1
ATOM 768 C CA . ARG A 1 105 ? -1.602 -10.826 12.440 1.00 73.25 105 ARG A CA 1
ATOM 769 C C . ARG A 1 105 ? -0.713 -9.886 13.240 1.00 73.25 105 ARG A C 1
ATOM 771 O O . ARG A 1 105 ? 0.344 -10.287 13.721 1.00 73.25 105 ARG A O 1
ATOM 778 N N . THR A 1 106 ? -1.136 -8.640 13.384 1.00 72.50 106 THR A N 1
ATOM 779 C CA . THR A 1 106 ? -0.492 -7.645 14.247 1.00 72.50 106 THR A CA 1
ATOM 780 C C . THR A 1 106 ? -1.598 -6.923 15.001 1.00 72.50 106 THR A C 1
ATOM 782 O O . THR A 1 106 ? -2.337 -6.167 14.384 1.00 72.50 106 THR A O 1
ATOM 785 N N . GLY A 1 107 ? -1.738 -7.195 16.302 1.00 72.75 107 GLY A N 1
ATOM 786 C CA . GLY A 1 107 ? -2.882 -6.697 17.078 1.00 72.75 107 GLY A CA 1
ATOM 787 C C . GLY A 1 107 ? -4.207 -7.253 16.550 1.00 72.75 107 GLY A C 1
ATOM 788 O O . GLY A 1 107 ? -4.303 -8.458 16.265 1.00 72.75 107 GLY A O 1
ATOM 789 N N . ASP A 1 108 ? -5.185 -6.367 16.367 1.00 73.38 108 ASP A N 1
ATOM 790 C CA . ASP A 1 108 ? -6.493 -6.690 15.786 1.00 73.38 108 ASP A CA 1
ATOM 791 C C . ASP A 1 108 ? -6.499 -6.613 14.250 1.00 73.38 108 ASP A C 1
ATOM 793 O O . ASP A 1 108 ? -7.468 -6.999 13.593 1.00 73.38 108 ASP A O 1
ATOM 797 N N . ILE A 1 109 ? -5.375 -6.219 13.643 1.00 75.44 109 ILE A N 1
ATOM 798 C CA . ILE A 1 109 ? -5.211 -6.166 12.192 1.00 75.44 109 ILE A CA 1
ATOM 799 C C . ILE A 1 109 ? -4.756 -7.530 11.667 1.00 75.44 109 ILE A C 1
ATOM 801 O O . ILE A 1 109 ? -3.681 -8.046 11.999 1.00 75.44 109 ILE A O 1
ATOM 805 N N . VAL A 1 110 ? -5.565 -8.101 10.773 1.00 76.62 110 VAL A N 1
ATOM 806 C CA . VAL A 1 110 ? -5.220 -9.300 10.004 1.00 76.62 110 VAL A CA 1
ATOM 807 C C . VAL A 1 110 ? -4.927 -8.899 8.569 1.00 76.62 110 VAL A C 1
ATOM 809 O O . VAL A 1 110 ? -5.812 -8.488 7.821 1.00 76.62 110 VAL A O 1
ATOM 812 N N . LEU A 1 111 ? -3.672 -9.058 8.169 1.00 73.38 111 LEU A N 1
ATOM 813 C CA . LEU A 1 111 ? -3.239 -8.867 6.798 1.00 73.38 111 LEU A CA 1
ATOM 814 C C . LEU A 1 111 ? -3.140 -10.229 6.120 1.00 73.38 111 LEU A C 1
ATOM 816 O O . LEU A 1 111 ? -2.491 -11.139 6.634 1.00 73.38 111 LEU A O 1
ATOM 820 N N . SER A 1 112 ? -3.774 -10.382 4.964 1.00 72.62 112 SER A N 1
ATOM 821 C CA . SER A 1 112 ? -3.802 -11.659 4.258 1.00 72.62 112 SER A CA 1
ATOM 822 C C . SER A 1 112 ? -3.598 -11.470 2.760 1.00 72.62 112 SER A C 1
ATOM 824 O O . SER A 1 112 ? -4.137 -10.538 2.165 1.00 72.62 112 SER A O 1
ATOM 826 N N . SER A 1 113 ? -2.790 -12.345 2.160 1.00 69.94 113 SER A N 1
ATOM 827 C CA . SER A 1 113 ? -2.535 -12.364 0.719 1.00 69.94 113 SER A CA 1
ATOM 828 C C . SER A 1 113 ? -3.274 -13.538 0.089 1.00 69.94 113 SER A C 1
ATOM 830 O O . SER A 1 113 ? -3.105 -14.686 0.509 1.00 69.94 113 SER A O 1
ATOM 832 N N . ASN A 1 114 ? -4.099 -13.260 -0.923 1.00 62.97 114 ASN A N 1
ATOM 833 C CA . ASN A 1 114 ? -4.857 -14.275 -1.660 1.00 62.97 114 ASN A CA 1
ATOM 834 C C . ASN A 1 114 ? -5.832 -15.113 -0.794 1.00 62.97 114 ASN A C 1
ATOM 836 O O . ASN A 1 114 ? -6.159 -16.250 -1.127 1.00 62.97 114 ASN A O 1
ATOM 840 N N . ALA A 1 115 ? -6.323 -14.561 0.322 1.00 54.81 115 ALA A N 1
ATOM 841 C CA . ALA A 1 115 ? -7.170 -15.271 1.290 1.00 54.81 115 ALA A CA 1
ATOM 842 C C . ALA A 1 115 ? -8.667 -15.325 0.930 1.00 54.81 115 ALA A C 1
ATOM 844 O O . ALA A 1 115 ? -9.512 -15.592 1.784 1.00 54.81 115 ALA A O 1
ATOM 845 N N . GLY A 1 116 ? -9.014 -15.105 -0.339 1.00 45.62 116 GLY A N 1
ATOM 846 C CA . GLY A 1 116 ? -10.366 -15.319 -0.848 1.00 45.62 116 GLY A CA 1
ATOM 847 C C . GLY A 1 116 ? -10.698 -16.807 -0.954 1.00 45.62 116 GLY A C 1
ATOM 848 O O . GLY A 1 116 ? -10.801 -17.334 -2.057 1.00 45.62 116 GLY A O 1
ATOM 849 N N . VAL A 1 117 ? -10.876 -17.497 0.174 1.00 40.75 117 VAL A N 1
ATOM 850 C CA . VAL A 1 117 ? -11.408 -18.865 0.198 1.00 40.75 117 VAL A CA 1
ATOM 851 C C . VAL A 1 117 ? -12.901 -18.798 0.509 1.00 40.75 117 VAL A C 1
ATOM 853 O O . VAL A 1 117 ? -13.321 -18.780 1.662 1.00 40.75 117 VAL A O 1
ATOM 856 N N . SER A 1 118 ? -13.724 -18.771 -0.540 1.00 35.88 118 SER A N 1
ATOM 857 C CA . SER A 1 118 ? -15.153 -19.062 -0.423 1.00 35.88 118 SER A CA 1
ATOM 858 C C . SER A 1 118 ? -15.345 -20.578 -0.485 1.00 35.88 118 SER A C 1
ATOM 860 O O . SER A 1 118 ? -15.342 -21.165 -1.566 1.00 35.88 118 SER A O 1
ATOM 862 N N . VAL A 1 119 ? -15.501 -21.228 0.672 1.00 38.22 119 VAL A N 1
ATOM 863 C CA . VAL A 1 119 ? -16.048 -22.591 0.723 1.00 38.22 119 VAL A CA 1
ATOM 864 C C . VAL A 1 119 ? -17.565 -22.476 0.811 1.00 38.22 119 VAL A C 1
ATOM 866 O O . VAL A 1 119 ? -18.126 -22.244 1.879 1.00 38.22 119 VAL A O 1
ATOM 869 N N . ARG A 1 120 ? -18.248 -22.645 -0.322 1.00 32.16 120 ARG A N 1
ATOM 870 C CA . ARG A 1 120 ? -19.6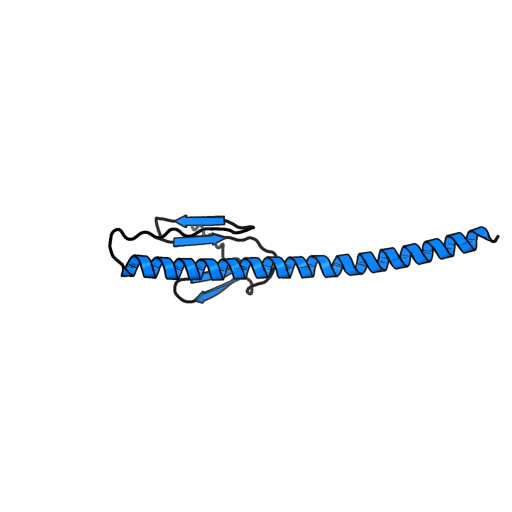64 -23.026 -0.325 1.00 32.16 120 ARG A CA 1
ATOM 871 C C . ARG A 1 120 ? -19.738 -24.540 -0.132 1.00 32.16 120 ARG A C 1
ATOM 873 O O . ARG A 1 120 ? -19.540 -25.277 -1.092 1.00 32.16 120 ARG A O 1
ATOM 880 N N . ASN A 1 121 ? -20.025 -24.992 1.088 1.00 37.16 121 ASN A N 1
ATOM 881 C CA . ASN A 1 121 ? -20.547 -26.344 1.291 1.00 37.16 121 ASN A CA 1
ATOM 882 C C . ASN A 1 121 ? -22.048 -26.331 0.971 1.00 37.16 121 ASN A C 1
ATOM 884 O O . ASN A 1 121 ? -22.788 -25.521 1.533 1.00 37.16 121 ASN A O 1
ATOM 888 N N . GLN A 1 122 ? -22.456 -27.195 0.041 1.00 35.72 122 GLN A N 1
ATOM 889 C CA . GLN A 1 122 ? -23.830 -27.691 -0.062 1.00 35.72 122 GLN A CA 1
ATOM 890 C C . GLN A 1 122 ? -23.959 -28.948 0.792 1.00 35.72 122 GLN A C 1
ATOM 892 O O . GLN A 1 122 ? -22.970 -29.716 0.825 1.00 35.72 122 GLN A O 1
#

pLDDT: mean 77.13, std 13.06, range [32.16, 93.19]

Mean predicted aligned error: 11.41 Å

Foldseek 3Di:
DPVVVVVVVVVVVVVVVVVVVVVCCVPVVVVVQLVVLLVLVVVVVVVVVVVVVVVVVQVVVDDPDDDDDDDDHPAWDWDQDPVVRDIDTDGDGPHCNDPAQDWDDDPPDIDHHPPPDDDDDD

Radius of gyration: 25.09 Å; Cα contacts (8 Å, |Δi|>4): 71; chains: 1; bounding box: 53×39×80 Å

Sequence (122 aa):
MKGVSEVATLTLYAAITVSAVGGVVNVAVPALEEQREAAQVRNAQEFMRDLESAVDEVASRGEGSRRTLGLSFSQGSIEANSVDDTISYRLETAAEVISPQTSSRTGDIVLSSNAGVSVRNQ

Secondary structure (DSSP, 8-state):
--HHHHHHHHHHHHHHHHHHHHHHHHHHHHHHHHHHHHHHHHHHHHHHHHHHHHHHHHHHH-TT---------SS-EEEEETTTTEEEEE---SS-SS-TT-EEEETTEEEESS--------